Protein AF-A0A7V9IJC7-F1 (afdb_monomer_lite)

Foldseek 3Di:
DDDDDDDDPDDPDPPPPCPCVVVVVVVVVVVVVVVVVVVVVLQPDAEEDEPVCQCVDDSRYPPHRYDYDFDWDPPAWDDDPNDTGTDGHHD

Structure (mmCIF, N/CA/C/O backbone):
data_AF-A0A7V9IJC7-F1
#
_entry.id   AF-A0A7V9IJC7-F1
#
loop_
_atom_site.group_PDB
_atom_site.id
_atom_site.type_symbol
_atom_site.label_atom_id
_atom_site.label_alt_id
_atom_site.label_comp_id
_atom_site.label_asym_id
_atom_site.label_entity_id
_atom_site.label_seq_id
_atom_site.pdbx_PDB_ins_code
_atom_site.Cartn_x
_atom_site.Cartn_y
_atom_site.Cartn_z
_atom_site.occupancy
_atom_site.B_iso_or_equiv
_atom_site.auth_seq_id
_atom_site.auth_comp_id
_atom_site.auth_asym_id
_atom_site.auth_atom_id
_atom_site.pdbx_PDB_model_num
ATOM 1 N N . MET A 1 1 ? 59.165 -14.142 -62.200 1.00 54.19 1 MET A N 1
ATOM 2 C CA . MET A 1 1 ? 58.663 -13.314 -61.086 1.00 54.19 1 MET A CA 1
ATOM 3 C C . MET A 1 1 ? 57.210 -13.023 -61.387 1.00 54.19 1 MET A C 1
ATOM 5 O O . MET A 1 1 ? 56.944 -12.287 -62.325 1.00 54.19 1 MET A O 1
ATOM 9 N N . ASP A 1 2 ? 56.304 -13.701 -60.691 1.00 60.19 2 ASP A N 1
ATOM 10 C CA . ASP A 1 2 ? 54.860 -13.589 -60.895 1.00 60.19 2 ASP A CA 1
ATOM 11 C C . ASP A 1 2 ? 54.306 -12.606 -59.855 1.00 60.19 2 ASP A C 1
ATOM 13 O O . ASP A 1 2 ? 54.441 -12.830 -58.651 1.00 60.19 2 ASP A O 1
ATOM 17 N N . LEU A 1 3 ? 53.791 -11.470 -60.326 1.00 57.66 3 LEU A N 1
ATOM 18 C CA . LEU A 1 3 ? 53.317 -10.349 -59.508 1.00 57.66 3 LEU A CA 1
ATOM 19 C C . LEU A 1 3 ? 51.792 -10.260 -59.552 1.00 57.66 3 LEU A C 1
ATOM 21 O O . LEU A 1 3 ? 51.224 -9.188 -59.749 1.00 57.66 3 LEU A O 1
ATOM 25 N N . THR A 1 4 ? 51.117 -11.394 -59.391 1.00 73.12 4 THR A N 1
ATOM 26 C CA . THR A 1 4 ? 49.659 -11.404 -59.295 1.00 73.12 4 THR A CA 1
ATOM 27 C C . THR A 1 4 ? 49.236 -10.784 -57.949 1.00 73.12 4 THR A C 1
ATOM 29 O O . THR A 1 4 ? 49.584 -11.334 -56.897 1.00 73.12 4 THR A O 1
ATOM 32 N N . PRO A 1 5 ? 48.510 -9.644 -57.926 1.00 68.88 5 PRO A N 1
ATOM 33 C CA . PRO A 1 5 ? 48.075 -9.020 -56.682 1.00 68.88 5 PRO A CA 1
ATOM 34 C C . PRO A 1 5 ? 47.085 -9.948 -55.977 1.00 68.88 5 PRO A C 1
ATOM 36 O O . PRO A 1 5 ? 46.052 -10.309 -56.540 1.00 68.88 5 PRO A O 1
ATOM 39 N N . ARG A 1 6 ? 47.383 -10.347 -54.738 1.00 68.38 6 ARG A N 1
ATOM 40 C CA . ARG A 1 6 ? 46.398 -11.042 -53.905 1.00 68.38 6 ARG A CA 1
ATOM 41 C C . ARG A 1 6 ? 45.406 -10.007 -53.396 1.00 68.38 6 ARG A C 1
ATOM 43 O O . ARG A 1 6 ? 45.767 -9.167 -52.575 1.00 68.38 6 ARG A O 1
ATOM 50 N N . THR A 1 7 ? 44.170 -10.071 -53.876 1.00 64.94 7 THR A N 1
ATOM 51 C CA . THR A 1 7 ? 43.059 -9.309 -53.306 1.00 64.94 7 THR A CA 1
ATOM 52 C C . THR A 1 7 ? 42.945 -9.684 -51.831 1.00 64.94 7 THR A C 1
ATOM 54 O O . THR A 1 7 ? 42.731 -10.852 -51.499 1.00 64.94 7 THR A O 1
ATOM 57 N N . ALA A 1 8 ? 43.165 -8.719 -50.936 1.00 67.38 8 ALA A N 1
ATOM 58 C CA . ALA A 1 8 ? 42.928 -8.926 -49.514 1.00 67.38 8 ALA A CA 1
ATOM 59 C C . ALA A 1 8 ? 41.443 -9.273 -49.311 1.00 67.38 8 ALA A C 1
ATOM 61 O O . ALA A 1 8 ? 40.600 -8.696 -50.005 1.00 67.38 8 ALA A O 1
ATOM 62 N N . PRO A 1 9 ? 41.101 -10.202 -48.400 1.00 65.00 9 PRO A N 1
ATOM 63 C CA . PRO A 1 9 ? 39.706 -10.467 -48.099 1.00 65.00 9 PRO A CA 1
ATOM 64 C C . PRO A 1 9 ? 39.073 -9.167 -47.606 1.00 65.00 9 PRO A C 1
ATOM 66 O O . PRO A 1 9 ? 39.613 -8.497 -46.723 1.00 65.00 9 PRO A O 1
ATOM 69 N N . GLU A 1 10 ? 37.950 -8.799 -48.213 1.00 65.31 10 GLU A N 1
ATOM 70 C CA . GLU A 1 10 ? 37.166 -7.644 -47.801 1.00 65.31 10 GLU A CA 1
ATOM 71 C C . GLU A 1 10 ? 36.805 -7.813 -46.322 1.00 65.31 10 GLU A C 1
ATOM 73 O O . GLU A 1 10 ? 36.222 -8.825 -45.918 1.00 65.31 10 GLU A O 1
ATOM 78 N N . ALA A 1 11 ? 37.238 -6.869 -45.483 1.00 67.25 11 ALA A N 1
ATOM 79 C CA . ALA A 1 11 ? 36.956 -6.918 -44.059 1.00 67.25 11 ALA A CA 1
ATOM 80 C C . ALA A 1 11 ? 35.436 -6.879 -43.869 1.00 67.2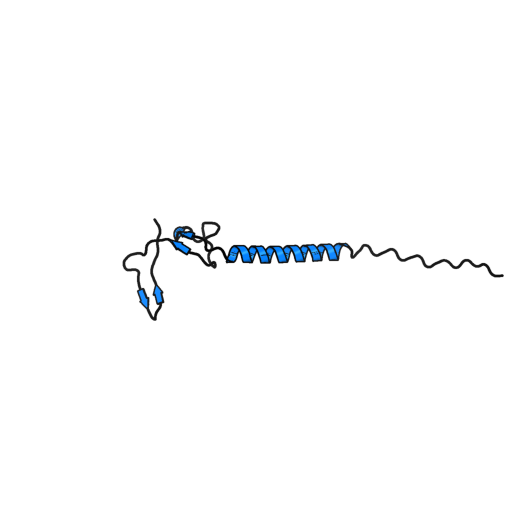5 11 ALA A C 1
ATOM 82 O O . ALA A 1 11 ? 34.788 -5.890 -44.211 1.00 67.25 11 ALA A O 1
ATOM 83 N N . ALA A 1 12 ? 34.868 -7.966 -43.341 1.00 66.31 12 ALA A N 1
ATOM 84 C CA . ALA A 1 12 ? 33.436 -8.069 -43.106 1.00 66.31 12 ALA A CA 1
ATOM 85 C C . ALA A 1 12 ? 32.955 -6.872 -42.272 1.00 66.31 12 ALA A C 1
ATOM 87 O O . ALA A 1 12 ? 33.450 -6.630 -41.167 1.00 66.31 12 ALA A O 1
ATOM 88 N N . ALA A 1 13 ? 31.995 -6.116 -42.812 1.00 65.31 13 ALA A N 1
ATOM 89 C CA . ALA A 1 13 ? 31.450 -4.942 -42.147 1.00 65.31 13 ALA A CA 1
ATOM 90 C C . ALA A 1 13 ? 30.927 -5.324 -40.745 1.00 65.31 13 ALA A C 1
ATOM 92 O O . ALA A 1 13 ? 30.187 -6.307 -40.611 1.00 65.31 13 ALA A O 1
ATOM 93 N N . PRO A 1 14 ? 31.287 -4.579 -39.681 1.00 61.94 14 PRO A N 1
ATOM 94 C CA . PRO A 1 14 ? 30.879 -4.924 -38.328 1.00 61.94 14 PRO A CA 1
ATOM 95 C C . PRO A 1 14 ? 29.353 -4.910 -38.234 1.00 61.94 14 PRO A C 1
ATOM 97 O O . PRO A 1 14 ? 28.713 -3.892 -38.497 1.00 61.94 14 PRO A O 1
ATOM 100 N N . SER A 1 15 ? 28.758 -6.041 -37.841 1.00 62.78 15 SER A N 1
ATOM 101 C CA . SER A 1 15 ? 27.302 -6.153 -37.746 1.00 62.78 15 SER A CA 1
ATOM 102 C C . SER A 1 15 ? 26.764 -5.128 -36.735 1.00 62.78 15 SER A C 1
ATOM 104 O O . SER A 1 15 ? 27.015 -5.205 -35.531 1.00 62.78 15 SER A O 1
ATOM 106 N N . THR A 1 16 ? 26.025 -4.134 -37.221 1.00 62.28 16 THR A N 1
ATOM 107 C CA . THR A 1 16 ? 25.391 -3.085 -36.399 1.00 62.28 16 THR A CA 1
ATOM 108 C C . THR A 1 16 ? 24.193 -3.620 -35.612 1.00 62.28 16 THR A C 1
ATOM 110 O O . THR A 1 16 ? 23.764 -3.028 -34.621 1.00 62.28 16 THR A O 1
ATOM 113 N N . ARG A 1 17 ? 23.694 -4.798 -36.003 1.00 60.91 17 ARG A N 1
ATOM 114 C CA . ARG A 1 17 ? 22.424 -5.391 -35.575 1.00 60.91 17 ARG A CA 1
ATOM 115 C C . ARG A 1 17 ? 22.354 -5.791 -34.094 1.00 60.91 17 ARG A C 1
ATOM 117 O O . ARG A 1 17 ? 21.281 -6.180 -33.660 1.00 60.91 17 ARG A O 1
ATOM 124 N N . ARG A 1 18 ? 23.419 -5.691 -33.284 1.00 65.94 18 ARG A N 1
ATOM 125 C CA . ARG A 1 18 ? 23.385 -6.134 -31.867 1.00 65.94 18 ARG A CA 1
ATOM 126 C C . ARG A 1 18 ? 23.790 -5.090 -30.822 1.00 65.94 18 ARG A C 1
ATOM 128 O O . ARG A 1 18 ? 23.762 -5.400 -29.639 1.00 65.94 18 ARG A O 1
ATOM 135 N N . ARG A 1 19 ? 24.112 -3.850 -31.215 1.00 74.94 19 ARG A N 1
ATOM 136 C CA . ARG A 1 19 ? 24.579 -2.801 -30.273 1.00 74.94 19 ARG A CA 1
ATOM 137 C C . ARG A 1 19 ? 23.485 -2.217 -29.365 1.00 74.94 19 ARG A C 1
ATOM 139 O O . ARG A 1 19 ? 23.787 -1.647 -28.329 1.00 74.94 19 ARG A O 1
ATOM 146 N N . TRP A 1 20 ? 22.223 -2.393 -29.736 1.00 88.00 20 TRP A N 1
ATOM 147 C CA . TRP A 1 20 ? 21.032 -1.950 -29.005 1.00 88.00 20 TRP A CA 1
ATOM 148 C C . TRP A 1 20 ? 20.569 -2.965 -27.955 1.00 88.00 20 TRP A C 1
ATOM 150 O O . TRP A 1 20 ? 20.001 -2.578 -26.942 1.00 88.00 20 TRP A O 1
ATOM 160 N N . VAL A 1 21 ? 20.878 -4.253 -28.149 1.00 90.69 21 VAL A N 1
ATOM 161 C CA . VAL A 1 21 ? 20.585 -5.318 -27.179 1.00 90.69 21 VAL A CA 1
ATOM 162 C C . VAL A 1 21 ? 21.179 -5.026 -25.792 1.00 90.69 21 VAL A C 1
ATOM 164 O O . VAL A 1 21 ? 20.418 -5.082 -24.832 1.00 90.69 21 VAL A O 1
ATOM 167 N N . PRO A 1 22 ? 22.470 -4.662 -25.632 1.00 91.56 22 PRO A N 1
ATOM 168 C CA . PRO A 1 22 ? 23.007 -4.340 -24.309 1.00 91.56 22 PRO A CA 1
ATOM 169 C C . PRO A 1 22 ? 22.366 -3.089 -23.692 1.00 91.56 22 PRO A C 1
ATOM 171 O O . PRO A 1 22 ? 22.176 -3.059 -22.482 1.00 91.56 22 PRO A O 1
ATOM 174 N N . LEU A 1 23 ? 21.972 -2.092 -24.494 1.00 93.06 23 LEU A N 1
ATOM 175 C CA . LEU A 1 23 ? 21.232 -0.922 -24.002 1.00 93.06 23 LEU A CA 1
ATOM 176 C C . LEU A 1 23 ? 19.832 -1.302 -23.504 1.00 93.06 23 LEU A C 1
ATOM 178 O O . LEU A 1 23 ? 19.404 -0.818 -22.461 1.00 93.06 23 LEU A O 1
ATOM 182 N N . LEU A 1 24 ? 19.141 -2.200 -24.210 1.00 95.06 24 LEU A N 1
ATOM 183 C CA . LEU A 1 24 ? 17.840 -2.722 -23.789 1.00 95.06 24 LEU A CA 1
ATOM 184 C C . LEU A 1 24 ? 17.948 -3.516 -22.486 1.00 95.06 24 LEU A C 1
ATOM 186 O O . LEU A 1 24 ? 17.151 -3.317 -21.574 1.00 95.06 24 LEU A O 1
ATOM 190 N N . VAL A 1 25 ? 18.959 -4.383 -22.383 1.00 95.94 25 VAL A N 1
ATOM 191 C CA . VAL A 1 25 ? 19.237 -5.152 -21.163 1.00 95.94 25 VAL A CA 1
ATOM 192 C C . VAL A 1 25 ? 19.559 -4.213 -20.003 1.00 95.94 25 VAL A C 1
ATOM 194 O O . VAL A 1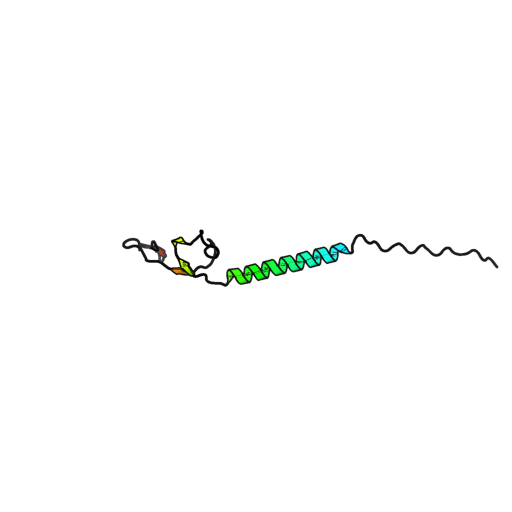 25 ? 18.998 -4.377 -18.925 1.00 95.94 25 VAL A O 1
ATOM 197 N N . LEU A 1 26 ? 20.398 -3.197 -20.224 1.00 96.44 26 LEU A N 1
ATOM 198 C CA . LEU A 1 26 ? 20.697 -2.186 -19.211 1.00 96.44 26 LEU A CA 1
ATOM 199 C C . LEU A 1 26 ? 19.425 -1.458 -18.759 1.00 96.44 26 LEU A C 1
ATOM 201 O O . LEU A 1 26 ? 19.190 -1.332 -17.560 1.00 96.44 26 LEU A O 1
ATOM 205 N N . GLY A 1 27 ? 18.580 -1.036 -19.703 1.00 97.69 27 GLY A N 1
ATOM 206 C CA . GLY A 1 27 ? 17.294 -0.409 -19.402 1.00 97.69 27 GLY A CA 1
ATOM 207 C C . GLY A 1 27 ? 16.382 -1.311 -18.567 1.00 97.69 27 GLY A C 1
ATOM 208 O O . GLY A 1 27 ? 15.805 -0.853 -17.583 1.00 97.69 27 GLY A O 1
ATOM 209 N N . LEU A 1 28 ? 16.305 -2.603 -18.900 1.00 98.12 28 LEU A N 1
ATOM 210 C CA . LEU A 1 28 ? 15.523 -3.586 -18.147 1.00 98.12 28 LEU A CA 1
ATOM 211 C C . LEU A 1 28 ? 16.050 -3.759 -16.715 1.00 98.12 28 LEU A C 1
ATOM 213 O O . LEU A 1 28 ? 15.262 -3.785 -15.774 1.00 98.12 28 LEU A O 1
ATOM 217 N N . VAL A 1 29 ? 17.372 -3.850 -16.542 1.00 98.19 29 VAL A N 1
ATOM 218 C CA . VAL A 1 29 ? 18.005 -3.979 -15.220 1.00 98.19 29 VAL A CA 1
ATOM 219 C C . VAL A 1 29 ? 17.723 -2.748 -14.362 1.00 98.19 29 VAL A C 1
ATOM 221 O O . VAL A 1 29 ? 17.327 -2.891 -13.206 1.00 98.19 29 VAL A O 1
ATOM 224 N N . VAL A 1 30 ? 17.866 -1.544 -14.925 1.00 98.19 30 VAL A N 1
ATOM 225 C CA . VAL A 1 30 ? 17.555 -0.291 -14.221 1.00 98.19 30 VAL A CA 1
ATOM 226 C C . VAL A 1 30 ? 16.077 -0.240 -13.830 1.00 98.19 30 VAL A C 1
ATOM 228 O O . VAL A 1 30 ? 15.763 0.079 -12.684 1.00 98.19 30 VAL A O 1
ATOM 231 N N . ALA A 1 31 ? 15.168 -0.610 -14.737 1.00 97.94 31 ALA A N 1
ATOM 232 C CA . ALA A 1 31 ? 13.736 -0.647 -14.453 1.00 97.94 31 ALA A CA 1
ATOM 233 C C . ALA A 1 31 ? 13.397 -1.652 -13.340 1.00 97.94 31 ALA A C 1
ATOM 235 O O . ALA A 1 31 ? 12.691 -1.307 -12.394 1.00 97.94 31 ALA A O 1
ATOM 236 N N . ALA A 1 32 ? 13.937 -2.872 -13.409 1.00 97.38 32 ALA A N 1
ATOM 237 C CA . ALA A 1 32 ? 13.723 -3.899 -12.393 1.00 97.38 32 ALA A CA 1
ATOM 238 C C . ALA A 1 32 ? 14.259 -3.466 -11.017 1.00 97.38 32 ALA A C 1
ATOM 240 O O . ALA A 1 32 ? 13.558 -3.599 -10.013 1.00 97.38 32 ALA A O 1
ATOM 241 N N . GLY A 1 33 ? 15.464 -2.889 -10.975 1.00 97.56 33 GLY A N 1
ATOM 242 C CA . GLY A 1 33 ? 16.039 -2.326 -9.754 1.00 97.56 33 GLY A CA 1
ATOM 243 C C . GLY A 1 33 ? 15.180 -1.198 -9.177 1.00 97.56 33 GLY A C 1
ATOM 244 O O . GLY A 1 33 ? 14.884 -1.200 -7.983 1.00 97.56 33 GLY A O 1
ATOM 245 N N . GLY A 1 34 ? 14.705 -0.285 -10.029 1.00 96.75 34 GLY A N 1
ATOM 246 C CA . GLY A 1 34 ? 13.803 0.798 -9.635 1.00 96.75 34 GLY A CA 1
ATOM 247 C C . GLY A 1 34 ? 12.495 0.290 -9.023 1.00 96.75 34 GLY A C 1
ATOM 248 O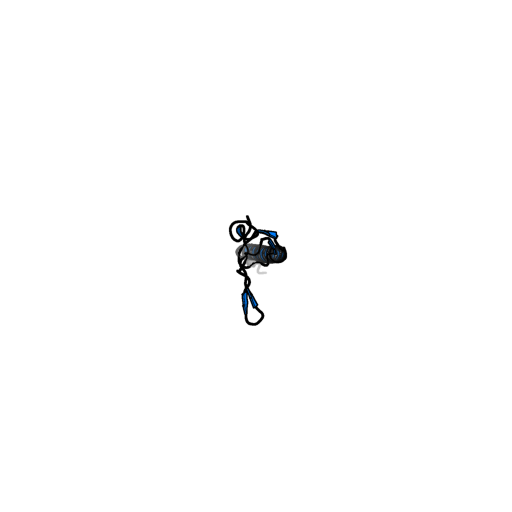 O . GLY A 1 34 ? 12.080 0.781 -7.975 1.00 96.75 34 GLY A O 1
ATOM 249 N N . VAL A 1 35 ? 11.880 -0.739 -9.618 1.00 95.25 35 VAL A N 1
ATOM 250 C CA . VAL A 1 35 ? 10.666 -1.373 -9.074 1.00 95.25 35 VAL A CA 1
ATOM 251 C C . VAL A 1 35 ? 10.928 -1.979 -7.698 1.00 95.25 35 VAL A C 1
ATOM 253 O O . VAL A 1 35 ? 10.127 -1.778 -6.786 1.00 95.25 35 VAL A O 1
ATOM 256 N N . LEU A 1 36 ? 12.041 -2.695 -7.522 1.00 93.06 36 LEU A N 1
ATOM 257 C CA . LEU A 1 36 ? 12.360 -3.343 -6.251 1.00 93.06 36 LEU A CA 1
ATOM 258 C C . LEU A 1 36 ? 12.567 -2.320 -5.125 1.00 93.06 36 LEU A C 1
ATOM 260 O O . LEU A 1 36 ? 11.996 -2.469 -4.045 1.00 93.06 36 LEU A O 1
ATOM 264 N N . VAL A 1 37 ? 13.323 -1.252 -5.397 1.00 92.56 37 VAL A N 1
ATOM 265 C CA . VAL A 1 37 ? 13.548 -0.157 -4.441 1.00 92.56 37 VAL A CA 1
ATOM 266 C C . VAL A 1 37 ? 12.236 0.546 -4.100 1.00 92.56 37 VAL A C 1
ATOM 268 O O . VAL A 1 37 ? 11.933 0.734 -2.923 1.00 92.56 37 VAL A O 1
ATOM 271 N N . ALA A 1 38 ? 11.423 0.884 -5.105 1.00 87.12 38 ALA A N 1
ATOM 272 C CA . ALA A 1 38 ? 10.139 1.543 -4.888 1.00 87.12 38 ALA A CA 1
ATOM 273 C C . ALA A 1 38 ? 9.212 0.701 -4.000 1.00 87.12 38 ALA A C 1
ATOM 275 O O . ALA A 1 38 ? 8.628 1.231 -3.055 1.00 87.12 38 ALA A O 1
ATOM 276 N N . ARG A 1 39 ? 9.124 -0.613 -4.258 1.00 83.56 39 ARG A N 1
ATOM 277 C CA . ARG A 1 39 ? 8.331 -1.564 -3.462 1.00 83.56 39 ARG A CA 1
ATOM 278 C C . ARG A 1 39 ? 8.825 -1.675 -2.025 1.00 83.56 39 ARG A C 1
ATOM 280 O O . ARG A 1 39 ? 8.009 -1.672 -1.109 1.00 83.56 39 ARG A O 1
ATOM 287 N N . PHE A 1 40 ? 10.138 -1.746 -1.821 1.00 82.81 40 PHE A N 1
ATOM 288 C CA . PHE A 1 40 ? 10.719 -1.801 -0.482 1.00 82.81 40 PHE A CA 1
ATOM 289 C C . PHE A 1 40 ? 10.399 -0.534 0.322 1.00 82.81 40 PHE A C 1
ATOM 291 O O . PHE A 1 40 ? 9.903 -0.622 1.444 1.00 82.81 40 PHE A O 1
ATOM 298 N N . LEU A 1 41 ? 10.595 0.643 -0.282 1.00 80.62 41 LEU A N 1
ATOM 299 C CA . LEU A 1 41 ? 10.313 1.927 0.362 1.00 80.62 41 LEU A CA 1
ATOM 300 C C . LEU A 1 41 ? 8.824 2.111 0.685 1.00 80.62 41 LEU A C 1
ATOM 302 O O . LEU A 1 41 ? 8.500 2.657 1.732 1.00 80.62 41 LEU A O 1
ATOM 306 N N . THR A 1 42 ? 7.909 1.637 -0.168 1.00 72.56 42 THR A N 1
ATOM 307 C CA . THR A 1 42 ? 6.464 1.715 0.124 1.00 72.56 42 THR A CA 1
ATOM 308 C C . THR A 1 42 ? 5.994 0.674 1.138 1.00 72.56 42 THR A C 1
ATOM 310 O O . THR A 1 42 ? 5.037 0.933 1.865 1.00 72.56 42 THR A O 1
ATOM 313 N N . SER A 1 43 ? 6.634 -0.493 1.231 1.00 64.88 43 SER A N 1
ATOM 314 C CA . SER A 1 43 ? 6.218 -1.541 2.173 1.00 64.88 43 SER A CA 1
ATOM 315 C C . SER A 1 43 ? 6.535 -1.219 3.636 1.00 64.88 43 SER A C 1
ATOM 317 O O . SER A 1 43 ? 5.892 -1.785 4.514 1.00 64.88 43 SER A O 1
ATOM 319 N N . ALA A 1 44 ? 7.536 -0.378 3.905 1.00 59.19 44 ALA A N 1
ATOM 320 C CA . ALA A 1 44 ? 8.073 -0.170 5.252 1.00 59.19 44 ALA A CA 1
ATOM 321 C C . ALA A 1 44 ? 7.494 1.048 5.993 1.00 59.19 44 ALA A C 1
ATOM 323 O O . ALA A 1 44 ? 7.872 1.307 7.133 1.00 59.19 44 ALA A O 1
ATOM 324 N N . VAL A 1 45 ? 6.616 1.822 5.356 1.00 63.94 45 VAL A N 1
ATOM 325 C CA . VAL A 1 45 ? 6.025 3.007 5.981 1.00 63.94 45 VAL A CA 1
ATOM 326 C C . VAL A 1 45 ? 4.696 2.607 6.611 1.00 63.94 45 VAL A C 1
ATOM 328 O O . VAL A 1 45 ? 3.737 2.317 5.901 1.00 63.94 45 VAL A O 1
ATOM 331 N N . ASP A 1 46 ? 4.651 2.597 7.943 1.00 61.38 46 ASP A N 1
ATOM 332 C CA . ASP A 1 46 ? 3.399 2.564 8.697 1.00 61.38 46 ASP A CA 1
ATOM 333 C C . ASP A 1 46 ? 2.642 3.872 8.406 1.00 61.38 46 ASP A C 1
ATOM 335 O O . ASP A 1 46 ? 3.030 4.944 8.878 1.00 61.38 46 ASP A O 1
ATOM 339 N N . TYR A 1 47 ? 1.581 3.801 7.603 1.00 63.84 47 TYR A N 1
ATOM 340 C CA . TYR A 1 47 ? 0.697 4.942 7.373 1.00 63.84 47 TYR A CA 1
ATOM 341 C C . TYR A 1 47 ? -0.346 5.023 8.492 1.00 63.84 47 TYR A C 1
ATOM 343 O O . TYR A 1 47 ? -0.925 4.006 8.882 1.00 63.84 47 TYR A O 1
ATOM 351 N N . TYR A 1 48 ? -0.562 6.237 9.008 1.00 72.00 48 TYR A N 1
ATOM 352 C CA . TYR A 1 48 ? -1.668 6.555 9.909 1.00 72.00 48 TYR A CA 1
ATOM 353 C C . TYR A 1 48 ? -2.876 6.945 9.065 1.00 72.00 48 TYR A C 1
ATOM 355 O O . TYR A 1 48 ? -2.815 7.937 8.338 1.00 72.00 48 TYR A O 1
ATOM 363 N N . CYS A 1 49 ? -3.934 6.150 9.158 1.00 83.12 49 CYS A N 1
ATOM 364 C CA . CYS A 1 49 ? -5.186 6.360 8.440 1.00 83.12 49 CYS A CA 1
ATOM 365 C C . CYS A 1 49 ? -6.348 6.281 9.425 1.00 83.12 49 CYS A C 1
ATOM 367 O O . CYS A 1 49 ? -6.303 5.498 10.382 1.00 83.12 49 CYS A O 1
ATOM 369 N N . ASN A 1 50 ? -7.405 7.042 9.178 1.00 83.94 50 ASN A N 1
ATOM 370 C CA . ASN A 1 50 ? -8.676 6.770 9.836 1.00 83.94 50 ASN A CA 1
ATOM 371 C C . ASN A 1 50 ? -9.344 5.547 9.184 1.00 83.94 50 ASN A C 1
ATOM 373 O O . ASN A 1 50 ? -8.984 5.138 8.076 1.00 83.94 50 ASN A O 1
ATOM 377 N N . VAL A 1 51 ? -10.281 4.910 9.890 1.00 80.19 51 VAL A N 1
ATOM 378 C CA . VAL A 1 51 ? -10.936 3.679 9.405 1.00 80.19 51 VAL A CA 1
ATOM 379 C C . VAL A 1 51 ? -11.776 3.901 8.140 1.00 80.19 51 VAL A C 1
ATOM 381 O O . VAL A 1 51 ? -11.867 3.008 7.300 1.00 80.19 51 VAL A O 1
ATOM 384 N N . ASP A 1 52 ? -12.338 5.096 7.978 1.00 80.88 52 ASP A N 1
ATOM 385 C CA . ASP A 1 52 ? -13.124 5.551 6.827 1.00 80.88 52 ASP A CA 1
ATOM 386 C C . ASP A 1 52 ? -12.259 5.870 5.596 1.00 80.88 52 ASP A C 1
ATOM 388 O O . ASP A 1 52 ? -12.712 5.721 4.467 1.00 80.88 52 ASP A O 1
ATOM 392 N N . GLU A 1 53 ? -10.982 6.213 5.784 1.00 80.69 53 GLU A N 1
ATOM 393 C CA . GLU A 1 53 ? -10.059 6.507 4.678 1.00 80.69 53 GLU A CA 1
ATOM 394 C C . GLU A 1 53 ? -9.520 5.242 3.974 1.00 80.69 53 GLU A C 1
ATOM 396 O O . GLU A 1 53 ? -8.861 5.338 2.928 1.00 80.69 53 GLU A O 1
ATOM 401 N N . ILE A 1 54 ? -9.768 4.048 4.532 1.00 83.31 54 ILE A N 1
ATOM 402 C CA . ILE A 1 54 ? -9.238 2.782 4.011 1.00 83.31 54 ILE A CA 1
ATOM 403 C C . ILE A 1 54 ? -9.860 2.463 2.645 1.00 83.31 54 ILE A C 1
ATOM 405 O O . ILE A 1 54 ? -11.008 2.041 2.528 1.00 83.31 54 ILE A O 1
ATOM 409 N N . GLY A 1 55 ? -9.047 2.558 1.595 1.00 80.75 55 GLY A N 1
ATOM 410 C CA . GLY A 1 55 ? -9.437 2.309 0.209 1.00 80.75 55 GLY A CA 1
ATOM 411 C C . GLY A 1 55 ? -9.869 3.554 -0.564 1.00 80.75 55 GLY A C 1
ATOM 412 O O . GLY A 1 55 ? -10.021 3.455 -1.780 1.00 80.75 55 GLY A O 1
ATOM 413 N N . GLU A 1 56 ? -10.005 4.705 0.097 1.00 82.25 56 GLU A N 1
ATOM 414 C CA . GLU A 1 56 ? -10.308 5.983 -0.561 1.00 82.25 56 GLU A CA 1
ATOM 415 C C . GLU A 1 56 ? -9.056 6.845 -0.746 1.00 82.25 56 GLU A C 1
ATOM 417 O O . GLU A 1 56 ? -8.852 7.453 -1.801 1.00 82.25 56 GLU A O 1
ATOM 422 N N . ARG A 1 57 ? -8.176 6.871 0.262 1.00 78.44 57 ARG A N 1
ATOM 423 C CA . ARG A 1 57 ? -6.981 7.717 0.271 1.00 78.44 57 ARG A CA 1
ATOM 424 C C . ARG A 1 57 ? -5.731 6.957 -0.169 1.00 78.44 57 ARG A C 1
ATOM 426 O O . ARG A 1 57 ? -5.448 5.857 0.303 1.00 78.44 57 ARG A O 1
ATOM 433 N N . ALA A 1 58 ? -4.923 7.599 -1.014 1.00 70.69 58 ALA A N 1
ATOM 434 C CA . ALA A 1 58 ? -3.600 7.097 -1.381 1.00 70.69 58 ALA A CA 1
ATOM 435 C C . ALA A 1 58 ? -2.706 6.959 -0.132 1.00 70.69 58 ALA A C 1
ATOM 437 O O . ALA A 1 58 ? -2.498 7.927 0.602 1.00 70.69 58 ALA A O 1
ATOM 438 N N . GLY A 1 59 ? -2.175 5.760 0.099 1.00 72.38 59 GLY A N 1
ATOM 439 C CA . GLY A 1 59 ? -1.457 5.363 1.312 1.00 72.38 59 GLY A CA 1
ATOM 440 C C . GLY A 1 59 ? -2.266 4.475 2.264 1.00 72.38 59 GLY A C 1
ATOM 441 O O . GLY A 1 59 ? -1.661 3.776 3.073 1.00 72.38 59 GLY A O 1
ATOM 442 N N . CYS A 1 60 ? -3.597 4.456 2.141 1.00 77.75 60 CYS A N 1
ATOM 443 C CA . CYS A 1 60 ? -4.516 3.710 3.002 1.00 77.75 60 CYS A CA 1
ATOM 444 C C . CYS A 1 60 ? -5.156 2.531 2.249 1.00 77.75 60 CYS A C 1
ATOM 446 O O . CYS A 1 60 ? -6.364 2.323 2.303 1.00 77.75 60 CYS A O 1
ATOM 448 N N . GLU A 1 61 ? -4.375 1.766 1.483 1.00 82.25 61 GLU A N 1
ATOM 449 C CA . GLU A 1 61 ? -4.905 0.668 0.667 1.00 82.25 61 GLU A CA 1
ATOM 450 C C . GLU A 1 61 ? -5.013 -0.665 1.422 1.00 82.25 61 GLU A C 1
ATOM 452 O O . GLU A 1 61 ? -4.200 -1.003 2.286 1.00 82.25 61 GLU A O 1
ATOM 457 N N . LYS A 1 62 ? -5.980 -1.494 1.012 1.00 77.62 62 LYS A N 1
ATOM 458 C CA . LYS A 1 62 ? -6.110 -2.878 1.489 1.00 77.62 62 LYS A CA 1
ATOM 459 C C . LYS A 1 62 ? -4.855 -3.693 1.137 1.00 77.62 62 LYS A C 1
ATOM 461 O O . LYS A 1 62 ? -4.314 -3.571 0.040 1.00 77.62 62 LYS A O 1
ATOM 466 N N . GLY A 1 63 ? -4.428 -4.568 2.050 1.00 77.38 63 GLY A N 1
ATOM 467 C CA . GLY A 1 63 ? -3.276 -5.462 1.850 1.00 77.38 63 GLY A CA 1
ATOM 468 C C . GLY A 1 63 ? -1.919 -4.883 2.270 1.00 77.38 63 GLY A C 1
ATOM 469 O O . GLY A 1 63 ? -0.889 -5.484 1.971 1.00 77.38 63 GLY A O 1
ATOM 470 N N . ARG A 1 64 ? -1.906 -3.740 2.964 1.00 74.75 64 ARG A N 1
ATOM 471 C CA . ARG A 1 64 ? -0.708 -3.125 3.553 1.00 74.75 64 ARG A CA 1
ATOM 472 C C . ARG A 1 64 ? -0.771 -3.172 5.080 1.00 74.75 64 ARG A C 1
ATOM 474 O O . ARG A 1 64 ? -1.855 -3.264 5.650 1.00 74.75 64 ARG A O 1
ATOM 481 N N . SER A 1 65 ? 0.389 -3.092 5.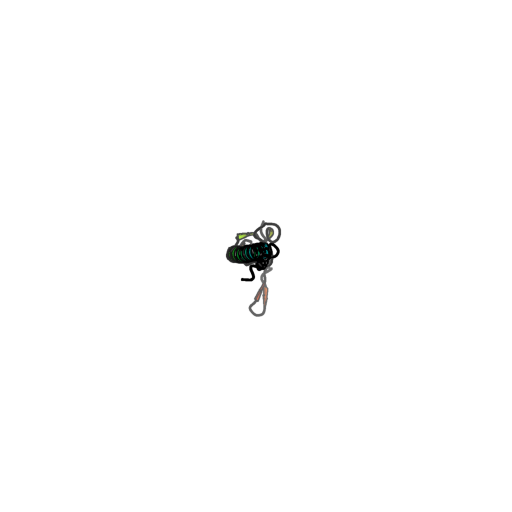732 1.00 79.88 65 SER A N 1
ATOM 482 C CA . SER A 1 65 ? 0.445 -2.821 7.173 1.00 79.88 65 SER A CA 1
ATOM 483 C C . SER A 1 65 ? 0.076 -1.358 7.401 1.00 79.88 65 SER A C 1
ATOM 485 O O . SER A 1 65 ? 0.701 -0.471 6.820 1.00 79.88 65 SER A O 1
ATOM 487 N N . LEU A 1 66 ? -0.964 -1.116 8.195 1.00 81.56 66 LEU A N 1
ATOM 488 C CA . LEU A 1 66 ? -1.516 0.209 8.462 1.00 81.56 66 LEU A CA 1
ATOM 489 C C . LEU A 1 66 ? -1.719 0.372 9.967 1.00 81.56 66 LEU A C 1
ATOM 491 O O . LEU A 1 66 ? -2.062 -0.589 10.659 1.00 81.56 66 LEU A O 1
ATOM 495 N N . ARG A 1 67 ? -1.560 1.598 10.468 1.00 84.81 67 ARG A N 1
ATOM 496 C CA . ARG A 1 67 ? -2.022 1.972 11.806 1.00 84.81 67 ARG A CA 1
ATOM 497 C C . ARG A 1 67 ? -3.328 2.730 11.657 1.00 84.81 67 ARG A C 1
ATOM 499 O O . ARG A 1 67 ? -3.366 3.771 11.005 1.00 84.81 67 ARG A O 1
ATOM 506 N N . VAL A 1 68 ? -4.385 2.188 12.250 1.00 85.56 68 VAL A N 1
ATOM 507 C CA . VAL A 1 68 ? -5.740 2.721 12.102 1.00 85.56 68 VAL A CA 1
ATOM 508 C C . VAL A 1 68 ? -6.172 3.401 13.393 1.00 85.56 68 VAL A C 1
ATOM 510 O O . VAL A 1 68 ? -6.033 2.822 14.472 1.00 85.56 68 VAL A O 1
ATOM 513 N N . GLN A 1 69 ? -6.688 4.623 13.278 1.00 85.75 69 GLN A N 1
ATOM 514 C CA . GLN A 1 69 ? -7.305 5.353 14.382 1.00 85.75 69 GLN A CA 1
ATOM 515 C C . GLN A 1 69 ? -8.834 5.288 14.274 1.00 85.75 69 GLN A C 1
ATOM 517 O O . GLN A 1 69 ? -9.404 5.442 13.196 1.00 85.75 69 GLN A O 1
ATOM 522 N N . GLY A 1 70 ? -9.499 5.082 15.409 1.00 88.94 70 GLY A N 1
ATOM 523 C CA . GLY A 1 70 ? -10.953 5.113 15.519 1.00 88.94 70 GLY A CA 1
ATOM 524 C C . GLY A 1 70 ? -11.424 4.795 16.933 1.00 88.94 70 GLY A C 1
ATOM 525 O O . GLY A 1 70 ? -10.615 4.555 17.832 1.00 88.94 70 GLY A O 1
ATOM 526 N N . THR A 1 71 ? -12.737 4.815 17.119 1.00 92.69 71 THR A N 1
ATOM 527 C CA . THR A 1 71 ? -13.412 4.475 18.372 1.00 92.69 71 THR A CA 1
ATOM 528 C C . THR A 1 71 ? -14.072 3.111 18.227 1.00 92.69 71 THR A C 1
ATOM 530 O O . THR A 1 71 ? -14.664 2.815 17.193 1.00 92.69 71 THR A O 1
ATOM 533 N N . VAL A 1 72 ? -13.949 2.271 19.253 1.00 94.44 72 VAL A N 1
ATOM 534 C CA . VAL A 1 72 ? -14.626 0.970 19.284 1.00 94.44 72 VAL A CA 1
ATOM 535 C C . VAL A 1 72 ? -16.101 1.177 19.607 1.00 94.44 72 VAL A C 1
ATOM 537 O O . VAL A 1 72 ? -16.426 1.883 20.562 1.00 94.44 72 VAL A O 1
ATOM 540 N N . GLU A 1 73 ? -16.981 0.554 18.831 1.00 94.38 73 GLU A N 1
ATOM 541 C CA . GLU A 1 73 ? -18.423 0.635 19.051 1.00 94.38 73 GLU A CA 1
ATOM 542 C C . GLU A 1 73 ? -18.857 -0.206 20.253 1.00 94.38 73 GLU A C 1
ATOM 544 O O . GLU A 1 73 ? -18.427 -1.355 20.427 1.00 94.38 73 GLU A O 1
ATOM 549 N N . ASP A 1 74 ? -19.728 0.371 21.083 1.00 93.00 74 ASP A N 1
ATOM 550 C CA . ASP A 1 74 ? -20.230 -0.292 22.283 1.00 93.00 74 ASP A CA 1
ATOM 551 C C . ASP A 1 74 ? -21.023 -1.560 21.936 1.00 93.00 74 ASP A C 1
ATOM 553 O O . ASP A 1 74 ? -21.732 -1.627 20.932 1.00 93.00 74 ASP A O 1
ATOM 557 N N . GLY A 1 75 ? -20.873 -2.597 22.759 1.00 95.31 75 GLY A N 1
ATOM 558 C CA . GLY A 1 75 ? -21.506 -3.900 22.542 1.00 95.31 75 GLY A CA 1
ATOM 559 C C . GLY A 1 75 ? -20.934 -4.749 21.396 1.00 95.31 75 GLY A C 1
ATOM 560 O O . GLY A 1 75 ? -21.407 -5.865 21.210 1.00 95.31 75 GLY A O 1
ATOM 561 N N . THR A 1 76 ? -19.916 -4.285 20.656 1.00 95.75 76 THR A N 1
ATOM 562 C CA . THR A 1 76 ? -19.345 -5.038 19.512 1.00 95.75 76 THR A CA 1
ATOM 563 C C . THR A 1 76 ? -18.152 -5.925 19.864 1.00 95.75 76 THR A C 1
ATOM 565 O O . THR A 1 76 ? -17.684 -6.690 19.024 1.00 95.75 76 THR A O 1
ATOM 568 N N . ILE A 1 77 ? -17.635 -5.822 21.092 1.00 95.88 77 ILE A N 1
ATOM 569 C CA . ILE A 1 77 ? -16.459 -6.581 21.523 1.00 95.88 77 ILE A CA 1
ATOM 570 C C . ILE A 1 77 ? -16.857 -8.033 21.786 1.00 95.88 77 ILE A C 1
ATOM 572 O O . ILE A 1 77 ? -17.478 -8.351 22.799 1.00 95.88 77 ILE A O 1
ATOM 576 N N . GLU A 1 78 ? -16.405 -8.924 20.915 1.00 96.44 78 GLU A N 1
ATOM 577 C CA . GLU A 1 78 ? -16.569 -10.366 21.037 1.00 96.44 78 GLU A CA 1
ATOM 578 C C . GLU A 1 78 ? -15.207 -11.032 21.253 1.00 96.44 78 GLU A C 1
ATOM 580 O O . GLU A 1 78 ? -14.192 -10.645 20.669 1.00 96.44 78 GLU A O 1
ATOM 585 N N . ARG A 1 79 ? -15.164 -12.042 22.127 1.00 95.19 79 ARG A N 1
ATOM 586 C CA . ARG A 1 79 ? -13.953 -12.820 22.417 1.00 95.19 79 ARG A CA 1
ATOM 587 C C . ARG A 1 79 ? -14.247 -14.302 22.237 1.00 95.19 79 ARG A C 1
ATOM 589 O O . ARG A 1 79 ? -14.967 -14.877 23.050 1.00 95.19 79 ARG A O 1
ATOM 596 N N . THR A 1 80 ? -13.637 -14.908 21.226 1.00 94.38 80 THR A N 1
ATOM 597 C CA . THR A 1 80 ? -13.831 -16.322 20.873 1.00 94.38 80 THR A CA 1
ATOM 598 C C . THR A 1 80 ? -12.478 -16.946 20.556 1.00 94.38 80 THR A C 1
ATOM 600 O O . THR A 1 80 ? -11.731 -16.409 19.743 1.00 94.38 80 THR A O 1
ATOM 603 N N . ASP A 1 81 ? -12.136 -18.055 21.217 1.00 91.81 81 ASP A N 1
ATOM 604 C CA . ASP A 1 81 ? -10.924 -18.851 20.955 1.00 91.81 81 ASP A CA 1
ATOM 605 C C . ASP A 1 81 ? -9.617 -18.035 20.856 1.00 91.81 81 ASP A C 1
ATOM 607 O O . ASP A 1 81 ? -8.791 -18.229 19.967 1.00 91.81 81 ASP A O 1
ATOM 611 N N . GLY A 1 82 ? -9.426 -17.071 21.764 1.00 92.00 82 GLY A N 1
ATOM 612 C CA . GLY A 1 82 ? -8.235 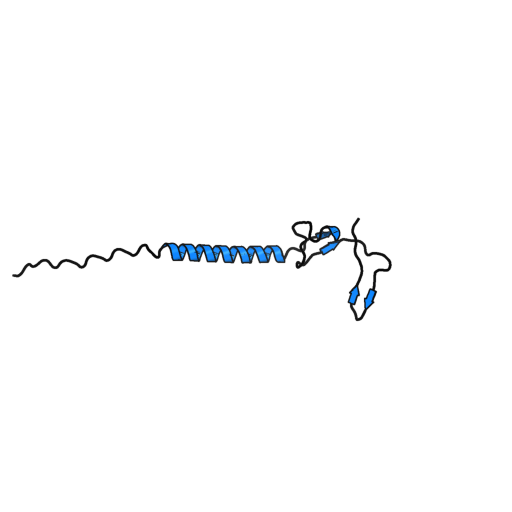-16.208 21.785 1.00 92.00 82 GLY A CA 1
ATOM 613 C C . GLY A 1 82 ? -8.224 -15.097 20.727 1.00 92.00 82 GLY A C 1
ATOM 614 O O . GLY A 1 82 ? -7.299 -14.288 20.706 1.00 92.00 82 GLY A O 1
ATOM 615 N N . THR A 1 83 ? -9.263 -15.006 19.896 1.00 94.12 83 THR A N 1
ATOM 616 C CA . THR A 1 83 ? -9.498 -13.898 18.965 1.00 94.12 83 THR A CA 1
ATOM 617 C C . THR A 1 83 ? -10.407 -12.860 19.614 1.00 94.12 83 THR A C 1
ATOM 619 O O . THR A 1 83 ? -11.388 -13.208 20.268 1.00 94.12 83 THR A O 1
ATOM 622 N N . THR A 1 84 ? -10.082 -11.577 19.444 1.00 95.75 84 THR A N 1
ATOM 623 C CA . THR A 1 84 ? -10.959 -10.460 19.828 1.00 95.75 84 THR A CA 1
ATOM 624 C C . THR A 1 84 ? -11.426 -9.747 18.567 1.00 95.75 84 THR A C 1
ATOM 626 O O . THR A 1 84 ? -10.598 -9.205 17.836 1.00 95.75 84 THR A O 1
ATOM 629 N N . SER A 1 85 ? -12.730 -9.763 18.311 1.00 95.44 85 SER A N 1
ATOM 630 C CA . SER A 1 85 ? -13.383 -9.033 17.222 1.00 95.44 85 SER A CA 1
ATOM 631 C C . SER A 1 85 ? -14.158 -7.847 17.782 1.00 95.44 85 SER A C 1
ATOM 633 O O . SER A 1 85 ? -14.670 -7.898 18.896 1.00 95.44 85 SER A O 1
ATOM 635 N N . PHE A 1 86 ? -14.179 -6.750 17.033 1.00 95.44 86 PHE A N 1
ATOM 636 C CA . PHE A 1 86 ? -14.883 -5.522 17.387 1.00 95.44 86 PHE A CA 1
ATOM 637 C C . PHE A 1 86 ? -15.041 -4.644 16.148 1.00 95.44 86 PHE A C 1
ATOM 639 O O . PHE A 1 86 ? -14.297 -4.798 15.174 1.00 95.44 86 PHE A O 1
ATOM 646 N N . VAL A 1 87 ? -15.999 -3.721 16.187 1.00 93.94 87 VAL A N 1
ATOM 647 C CA . VAL A 1 87 ? -16.205 -2.728 15.127 1.00 93.94 87 VAL A CA 1
ATOM 648 C C . VAL A 1 87 ? -15.537 -1.420 15.543 1.00 93.94 87 VAL A C 1
ATOM 650 O O . VAL A 1 87 ? -15.676 -0.981 16.685 1.00 93.94 87 VAL A O 1
ATOM 653 N N . ILE A 1 88 ? -14.782 -0.814 14.623 1.00 92.00 88 ILE A N 1
ATOM 654 C CA . ILE A 1 88 ? -14.170 0.508 14.790 1.00 92.00 88 ILE A CA 1
ATOM 655 C C . ILE A 1 88 ? -14.828 1.469 13.801 1.00 92.00 88 ILE A C 1
ATOM 657 O O . ILE A 1 88 ? -14.883 1.164 12.610 1.00 92.00 88 ILE A O 1
ATOM 661 N N . SER A 1 89 ? -15.234 2.645 14.273 1.00 89.38 89 SER A N 1
ATOM 662 C CA . SER A 1 89 ? -15.685 3.767 13.443 1.00 89.38 89 SER A CA 1
ATOM 663 C C . SER A 1 89 ? -14.912 5.054 13.766 1.00 89.38 89 SER A C 1
ATOM 665 O O . SER A 1 89 ? -14.295 5.194 14.826 1.00 89.38 89 SER A O 1
ATOM 667 N N . PHE A 1 90 ? -14.890 5.994 12.824 1.00 82.50 90 PHE A N 1
ATOM 668 C CA . PHE A 1 90 ? -14.342 7.342 12.990 1.00 82.50 90 PHE A CA 1
ATOM 669 C C . PHE A 1 90 ? -15.438 8.334 12.568 1.00 82.50 90 PHE A C 1
ATOM 671 O O . PHE A 1 90 ? -16.144 8.063 11.598 1.00 82.50 90 PHE A O 1
ATOM 678 N N . ASN A 1 91 ? -15.636 9.405 13.347 1.00 65.50 91 ASN A N 1
ATOM 679 C CA . ASN A 1 91 ? -16.615 10.473 13.082 1.00 65.50 91 ASN A CA 1
ATOM 680 C C . ASN A 1 91 ? -15.921 11.697 12.491 1.00 65.50 91 ASN A C 1
ATOM 682 O O . ASN A 1 91 ? -14.844 12.052 13.026 1.00 65.50 91 ASN A O 1
#

Radius of gyration: 32.34 Å; chains: 1; bounding box: 80×29×84 Å

Sequence (91 aa):
MDLTPRTAPEAAAPSTRRRWVPLLVLGLVVAAGGVLVARFLTSAVDYYCNVDEIGERAGCEKGRSLRVQGTVEDGTIERTDGTTSFVISFN

pLDDT: mean 81.83, std 12.82, range [54.19, 98.19]

Secondary structure (DSSP, 8-state):
------PPPP-PPP-GGGSHHHHHHHHHHHHHHHHHHHHHHHHT--EEEESTTTTTSTT--TTS-EEEE-EEPTT--EEETTEEE--EE--

=== Feature glossary ===
Feature key, reading from the visual/contextual features back to the raw sequence:

Rendered structure images. Structure images are PyMOL renders from six orthogonal camera directions. Cartoon representation draws helices as coils and strands as arrows; sticks shows the backbone as bonds; surface shows the solvent-excluded envelope. Rainbow coloring maps sequence position to hue (blue→red, N→C); chain coloring assigns a distinct color per polypeptide.

Contact-map, Ramachandran, and PAE plots. Three diagnostic plots accompany the record. The Cα contact map visualizes the tertiary structure as a 2D adjacency matrix (8 Å cutoff, sequence-local contacts suppressed). The Ramachandran plot shows the distribution of backbone (φ, ψ) torsions, with points in the α and β basins reflecting secondary structure content. The PAE plot shows AlphaFold's inter-residue confidence as a color matrix.

InterPro / GO / CATH / organism. The annotation block draws on four external resources. InterPro: which protein families and domains the sequence belongs to. GO: standardized terms for what the protein does, what process it participates in, and where in the cell it acts. CATH: which structural fold it has in the CATH hierarchy. Organism: the species of origin.

Nearest PDB structures. Structural nearest neighbors (via Foldseek easy-search vs the PDB). Reported per hit: target PDB id, E-value, and alignment TM-score. A TM-score above ~0.5 is the conventional threshold for 'same fold'.

Predicted aligned error. Predicted aligned error is AlphaFold's pairwise confidence. Unlike pLDDT (per-residue), PAE is per-residue-pair and captures whether two parts of the structure are correctly placed relative to each other. Units are ångströms of expected positional error.

Solvent-accessible surface area. SASA measures how much of the protein is reachable by solvent. It is computed by rolling a water-sized probe over the atomic surface and summing the exposed area (Å²). Per-residue SASA distinguishes core (buried, low SASA) from surface (exposed, high SASA) residues; total SASA is a whole-molecule size measure.

B-factor. Crystallographic B-factors measure how much each atom's electron density is smeared out, in Å². They rise in mobile loops and surface residues and fall in the buried interior. In AlphaFold models this column is repurposed to hold pLDDT instead.

pLDDT. For AlphaFold models, the B-factor field carries pLDDT — the model's own estimate of local accuracy on a 0–100 scale. Regions with pLDDT<50 should be treated as essentially unmodeled; they often correspond to intrinsically disordered segments.

Backbone torsions (φ/ψ). φ (phi) and ψ (psi) are the two rotatable backbone dihedrals per residue: φ is the C(i-1)–N–Cα–C torsion, ψ is the N–Cα–C–N(i+1) torsion, both in degrees on (−180°, 180°]. α-helical residues cluster near (−60°, −45°); β-strand residues near (−120°, +130°). A Ramachandran plot is simply a scatter of (φ, ψ) for every residue.

Radius of gyration, Cα contacts, bounding box. Radius of gyration (Rg) is the root-mean-square distance of Cα atoms from their centroid — a single number for overall size and compactness. A globular domain of N residues has Rg ≈ 2.2·N^0.38 Å; an extended or disordered chain has a much larger Rg. The Cα contact count is the number of residue pairs whose Cα atoms are within 8 Å and are more than four positions apart in sequence — a standard proxy for tertiary packing density. The bounding box is the smallest axis-aligned box enclosing all Cα atoms.

Secondary structure (3-state, P-SEA). Three-state secondary structure (P-SEA) collapses the ei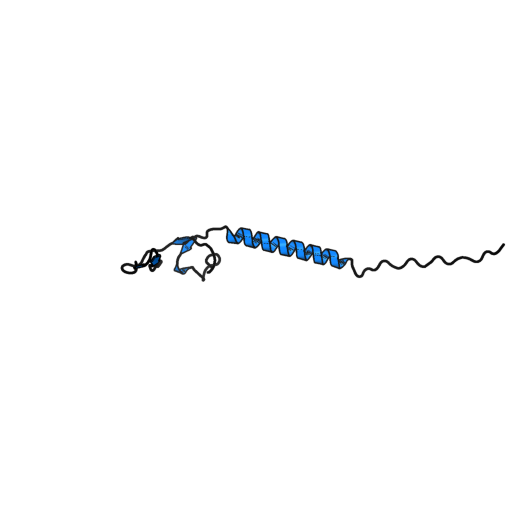ght DSSP classes into helix (a), strand (b), and coil (c). P-SEA assigns these from Cα geometry alone — distances and angles — without requiring backbone oxygens, so it works on any Cα trace.

Secondary structure (8-state, DSSP). Secondary structure is the local, repeating backbone conformation. DSSP classifies it into eight states by reading the hydrogen-bond network: three helix types (H, G, I), two β types (E, B), two non-regular types (T, S), and unstructured coil (-).

Foldseek 3Di. The Foldseek 3Di string encodes local tertiary geometry as a 20-letter alphabet — one character per residue — derived from the relative positions of nearby Cα atoms. Unlike the amino-acid sequence, 3Di is a direct function of the 3D structure, so two proteins with the same fold have similar 3Di strings even at low sequence identity.

mmCIF coordinates. Structure coordinates are given as an mmCIF _atom_site loop: one row per atom with element, residue name, chain id, sequence number, and x/y/z position in Å. Only the four main-chain atoms per residue are included here; side chains are omitted to keep the record compact.

Sequence. This is the polypeptide sequence — one letter per residue, N-terminus first. Length ranges from a few dozen residues for small domains to over a thousand for large multi-domain proteins.